Protein AF-A0AAE0AN04-F1 (afdb_monomer_lite)

Radius of gyration: 14.51 Å; chains: 1; bounding box: 37×19×37 Å

Organism: NCBI:txid43782

pLDDT: mean 74.3, std 11.6, range [47.38, 87.25]

Structure (mmCIF, N/CA/C/O backbone):
data_AF-A0AAE0AN04-F1
#
_entry.id   AF-A0AAE0AN04-F1
#
loop_
_atom_site.group_PDB
_atom_site.id
_atom_site.type_symbol
_atom_site.label_atom_id
_atom_site.label_alt_id
_atom_site.label_comp_id
_atom_site.label_asym_id
_atom_site.label_entity_id
_atom_site.label_seq_id
_atom_site.pdbx_PDB_ins_code
_atom_site.Cartn_x
_atom_site.Cartn_y
_atom_site.Cartn_z
_atom_site.occupancy
_atom_site.B_iso_or_equiv
_atom_site.auth_seq_id
_atom_site.auth_comp_id
_atom_site.auth_asym_id
_atom_site.auth_atom_id
_atom_site.pdbx_PDB_model_num
ATOM 1 N N . MET A 1 1 ? -13.605 -7.736 9.727 1.00 52.47 1 MET A N 1
ATOM 2 C CA . MET A 1 1 ? -13.205 -7.348 11.101 1.00 52.47 1 MET A CA 1
ATOM 3 C C . MET A 1 1 ? -11.738 -6.962 11.079 1.00 52.47 1 MET A C 1
ATOM 5 O O . MET A 1 1 ? -10.856 -7.705 11.515 1.00 52.47 1 MET A O 1
ATOM 9 N N . ALA A 1 2 ? -11.483 -5.801 10.483 1.00 62.31 2 ALA A N 1
ATOM 10 C CA . ALA A 1 2 ? -10.198 -5.138 10.560 1.00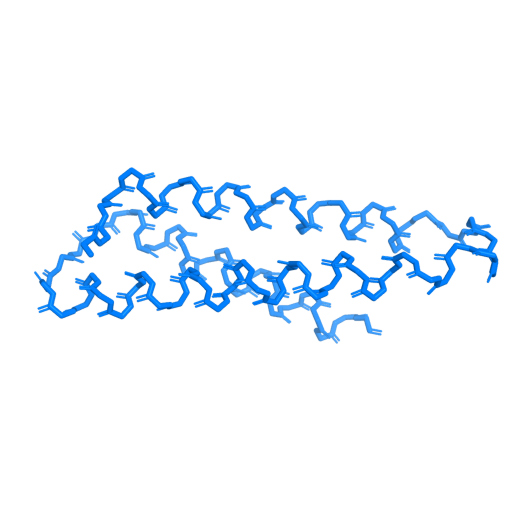 62.31 2 ALA A CA 1
ATOM 11 C C . ALA A 1 2 ? -9.844 -4.864 12.031 1.00 62.31 2 ALA A C 1
ATOM 13 O O . ALA A 1 2 ? -10.678 -4.467 12.838 1.00 62.31 2 ALA A O 1
ATOM 14 N N . THR A 1 3 ? -8.594 -5.127 12.395 1.00 74.75 3 THR A N 1
ATOM 15 C CA . THR A 1 3 ? -8.043 -4.737 13.694 1.00 74.75 3 THR A CA 1
ATOM 16 C C . THR A 1 3 ? -6.869 -3.805 13.444 1.00 74.75 3 THR A C 1
ATOM 18 O O . THR A 1 3 ? -6.163 -3.958 12.450 1.00 74.75 3 THR A O 1
ATOM 21 N N . VAL A 1 4 ? -6.623 -2.894 14.379 1.00 73.69 4 VAL A N 1
ATOM 22 C CA . VAL A 1 4 ? -5.407 -2.067 14.532 1.00 73.69 4 VAL A CA 1
ATOM 23 C C . VAL A 1 4 ? -4.127 -2.818 14.101 1.00 73.69 4 VAL A C 1
ATOM 25 O O . VAL A 1 4 ? -3.352 -2.377 13.252 1.00 73.69 4 VAL A O 1
ATOM 28 N N . ARG A 1 5 ? -3.960 -4.071 14.554 1.00 74.94 5 ARG A N 1
ATOM 29 C CA . ARG A 1 5 ? -2.828 -4.932 14.152 1.00 74.94 5 ARG A CA 1
ATOM 30 C C . ARG A 1 5 ? -2.797 -5.260 12.654 1.00 74.94 5 ARG A C 1
ATOM 32 O O . ARG A 1 5 ? -1.722 -5.257 12.061 1.00 74.94 5 ARG A O 1
ATOM 39 N N . ASN A 1 6 ? -3.947 -5.558 12.050 1.00 76.19 6 ASN A N 1
ATOM 40 C CA . ASN A 1 6 ? -4.074 -5.838 10.618 1.00 76.19 6 ASN A CA 1
ATOM 41 C C . ASN A 1 6 ? -3.744 -4.590 9.785 1.00 76.19 6 ASN A C 1
ATOM 43 O O . ASN A 1 6 ? -2.978 -4.686 8.826 1.00 76.19 6 ASN A O 1
ATOM 47 N N . LEU A 1 7 ? -4.220 -3.413 10.213 1.00 79.25 7 LEU A N 1
ATOM 48 C CA . LEU A 1 7 ? -3.878 -2.139 9.579 1.00 79.25 7 LEU A CA 1
ATOM 49 C C . LEU A 1 7 ? -2.356 -1.937 9.560 1.00 79.25 7 LEU A C 1
ATOM 51 O O . LEU A 1 7 ? -1.769 -1.770 8.497 1.00 79.25 7 LEU A O 1
ATOM 55 N N . LYS A 1 8 ? -1.686 -2.099 10.705 1.00 80.25 8 LYS A N 1
ATOM 56 C CA . LYS A 1 8 ? -0.226 -1.951 10.824 1.00 80.25 8 LYS A CA 1
ATOM 57 C C . LYS A 1 8 ? 0.568 -2.923 9.937 1.00 80.25 8 LYS A C 1
ATOM 59 O O . LYS A 1 8 ? 1.583 -2.553 9.335 1.00 80.25 8 LYS A O 1
ATOM 64 N N . ILE A 1 9 ? 0.111 -4.172 9.825 1.00 85.00 9 ILE A N 1
ATOM 65 C CA . ILE A 1 9 ? 0.716 -5.178 8.936 1.00 85.00 9 ILE A CA 1
ATOM 66 C C . ILE A 1 9 ? 0.527 -4.787 7.463 1.00 85.00 9 ILE A C 1
ATOM 68 O O . ILE A 1 9 ? 1.479 -4.854 6.683 1.00 85.00 9 ILE A O 1
ATOM 72 N N . LYS A 1 10 ? -0.663 -4.327 7.065 1.00 81.56 10 LYS A N 1
ATOM 73 C CA . LYS A 1 10 ? -0.908 -3.883 5.685 1.00 81.56 10 LYS A CA 1
ATOM 74 C C . LYS A 1 10 ? -0.122 -2.615 5.348 1.00 81.56 10 LYS A C 1
ATOM 76 O O . LYS A 1 10 ? 0.517 -2.577 4.299 1.00 81.56 10 LYS A O 1
ATOM 81 N N . THR A 1 11 ? -0.042 -1.641 6.256 1.00 84.44 11 THR A N 1
ATOM 82 C CA . THR A 1 11 ? 0.753 -0.416 6.066 1.00 84.44 11 THR A CA 1
ATOM 83 C C . THR A 1 11 ? 2.239 -0.726 5.890 1.00 84.44 11 THR A C 1
ATOM 85 O O . THR A 1 11 ? 2.876 -0.246 4.953 1.00 84.44 11 THR A O 1
ATOM 88 N N . SER A 1 12 ? 2.807 -1.590 6.739 1.00 83.56 12 SER A N 1
ATOM 89 C CA . SER A 1 12 ? 4.207 -2.025 6.606 1.00 83.56 12 SER A CA 1
ATOM 90 C C . SER A 1 12 ? 4.468 -2.803 5.312 1.00 83.56 12 SER A C 1
ATOM 92 O O . SER A 1 12 ? 5.499 -2.599 4.668 1.00 83.56 12 SER A O 1
ATOM 94 N N . THR A 1 13 ? 3.513 -3.628 4.882 1.00 84.12 13 THR A N 1
ATOM 95 C CA . THR A 1 13 ? 3.569 -4.331 3.594 1.00 84.12 13 THR A CA 1
ATOM 96 C C . THR A 1 13 ? 3.578 -3.331 2.436 1.00 84.12 13 THR A C 1
ATOM 98 O O . THR A 1 13 ? 4.446 -3.408 1.569 1.00 84.12 13 THR A O 1
ATOM 101 N N . CYS A 1 14 ? 2.701 -2.326 2.466 1.00 83.00 14 CYS A N 1
ATOM 102 C CA . CYS A 1 14 ? 2.640 -1.257 1.469 1.00 83.00 14 CYS A CA 1
ATOM 103 C C . CYS A 1 14 ? 3.961 -0.463 1.402 1.00 83.00 14 CYS A C 1
ATOM 105 O O . CYS A 1 14 ? 4.518 -0.272 0.320 1.00 83.00 14 CYS A O 1
ATOM 107 N N . LYS A 1 15 ? 4.541 -0.097 2.558 1.00 83.25 15 LYS A N 1
ATOM 108 C CA . LYS A 1 15 ? 5.859 0.567 2.650 1.00 83.25 15 LYS A CA 1
ATOM 109 C C . LYS A 1 15 ? 6.993 -0.291 2.069 1.00 83.25 15 LYS A C 1
ATOM 111 O O . LYS A 1 15 ? 7.913 0.255 1.457 1.00 83.25 15 LYS A O 1
ATOM 116 N N . ARG A 1 16 ? 6.940 -1.618 2.236 1.00 84.19 16 ARG A N 1
ATOM 117 C CA . ARG A 1 16 ? 7.926 -2.556 1.675 1.00 84.19 16 ARG A CA 1
ATOM 118 C C . ARG A 1 16 ? 7.856 -2.604 0.150 1.00 84.19 16 ARG A C 1
ATOM 120 O O . ARG A 1 16 ? 8.872 -2.345 -0.489 1.00 84.19 16 ARG A O 1
ATOM 127 N N . TRP A 1 17 ? 6.674 -2.862 -0.411 1.00 80.06 17 TRP A N 1
ATOM 128 C CA . TRP A 1 17 ? 6.461 -2.899 -1.866 1.00 80.06 17 TRP A CA 1
ATOM 129 C C . TRP A 1 17 ? 6.850 -1.584 -2.531 1.00 80.06 17 TRP A C 1
ATOM 131 O O . TRP A 1 17 ? 7.472 -1.573 -3.587 1.00 80.06 17 TRP A O 1
ATOM 141 N N . ARG A 1 18 ? 6.554 -0.468 -1.864 1.00 81.50 18 ARG A N 1
ATOM 142 C CA . ARG A 1 18 ? 6.974 0.862 -2.289 1.00 81.50 18 ARG A CA 1
ATOM 143 C C . ARG A 1 18 ? 8.491 0.973 -2.447 1.00 81.50 18 ARG A C 1
ATOM 145 O O . ARG A 1 18 ? 8.980 1.417 -3.480 1.00 81.50 18 ARG A O 1
ATOM 152 N N . LYS A 1 19 ? 9.240 0.577 -1.416 1.00 80.94 19 LYS A N 1
ATOM 153 C CA . LYS A 1 19 ? 10.707 0.647 -1.415 1.00 80.94 19 LYS A CA 1
ATOM 154 C C . LYS A 1 19 ? 11.314 -0.282 -2.466 1.00 80.94 19 LYS A C 1
ATOM 156 O O . LYS A 1 19 ? 12.297 0.082 -3.097 1.00 80.94 19 LYS A O 1
ATOM 161 N N . GLU A 1 20 ? 10.705 -1.446 -2.665 1.00 79.44 20 GLU A N 1
ATOM 162 C CA . GLU A 1 20 ? 11.080 -2.412 -3.698 1.00 79.44 20 GLU A CA 1
ATOM 163 C C . GLU A 1 20 ? 10.848 -1.852 -5.110 1.00 79.44 20 GLU A C 1
ATOM 165 O O . GLU A 1 20 ? 11.737 -1.950 -5.951 1.00 79.44 20 GLU A O 1
ATOM 170 N N . LEU A 1 21 ? 9.722 -1.163 -5.339 1.00 75.06 21 LEU A N 1
ATOM 171 C CA . LEU A 1 21 ? 9.420 -0.488 -6.604 1.00 75.06 21 LEU A CA 1
ATOM 172 C C . LEU A 1 21 ? 10.412 0.643 -6.904 1.00 75.06 21 LEU A C 1
ATOM 174 O O . LEU A 1 21 ? 10.943 0.690 -8.008 1.00 75.06 21 LEU A O 1
ATOM 178 N N . ILE A 1 22 ? 10.700 1.507 -5.921 1.00 76.69 22 ILE A N 1
ATOM 179 C CA . ILE A 1 22 ? 11.684 2.597 -6.056 1.00 76.69 22 ILE A CA 1
ATOM 180 C C . ILE A 1 22 ? 13.081 2.041 -6.342 1.00 76.69 22 ILE A C 1
ATOM 182 O O . ILE A 1 22 ? 13.804 2.564 -7.184 1.00 76.69 22 ILE A O 1
ATOM 186 N N . LEU A 1 23 ? 13.483 0.983 -5.635 1.00 76.50 23 LEU A N 1
ATOM 187 C CA . LEU A 1 23 ? 14.778 0.344 -5.854 1.00 76.50 23 LEU A CA 1
ATOM 188 C C . LEU A 1 23 ? 14.880 -0.219 -7.280 1.00 76.50 23 LEU A C 1
ATOM 190 O O . LEU A 1 23 ? 15.931 -0.102 -7.910 1.00 76.50 23 LEU A O 1
ATOM 194 N N . MET A 1 24 ? 13.786 -0.789 -7.796 1.00 65.75 24 MET A N 1
ATOM 195 C CA . MET A 1 24 ? 13.698 -1.283 -9.170 1.00 65.75 24 MET A CA 1
ATOM 196 C C . MET A 1 24 ? 13.734 -0.164 -10.215 1.00 65.75 24 MET A C 1
ATOM 198 O O . MET A 1 24 ? 14.398 -0.332 -11.231 1.00 65.75 24 MET A O 1
ATOM 202 N N . THR A 1 25 ? 13.051 0.963 -9.988 1.00 64.38 25 THR A N 1
ATOM 203 C CA . THR A 1 25 ? 13.041 2.096 -10.932 1.00 64.38 25 THR A CA 1
ATOM 204 C C . THR A 1 25 ? 14.333 2.907 -10.895 1.00 64.38 25 THR A C 1
ATOM 206 O O . THR A 1 25 ? 14.757 3.411 -11.928 1.00 64.38 25 THR A O 1
ATOM 209 N N . SER A 1 26 ? 14.986 3.005 -9.733 1.00 62.75 26 SER A N 1
ATOM 210 C CA . SER A 1 26 ? 16.261 3.713 -9.564 1.00 62.75 26 SER A CA 1
ATOM 211 C C . SER A 1 26 ? 17.483 2.887 -9.983 1.00 62.75 26 SER A C 1
ATOM 213 O O . SER A 1 26 ? 18.566 3.449 -10.135 1.00 62.75 26 SER A O 1
ATOM 215 N N . SER A 1 27 ? 17.347 1.569 -10.158 1.00 56.84 27 SER A N 1
ATOM 216 C CA . SER A 1 27 ? 18.391 0.730 -10.755 1.00 56.84 27 SER A CA 1
ATOM 217 C C . SER A 1 27 ? 18.379 0.941 -12.273 1.00 56.84 27 SER A C 1
ATOM 219 O O . SER A 1 27 ? 17.721 0.199 -12.993 1.00 56.84 27 SER A O 1
ATOM 221 N N . GLU A 1 28 ? 19.090 1.966 -12.751 1.00 52.06 28 GLU A N 1
ATOM 222 C CA . GLU A 1 28 ? 19.022 2.558 -14.102 1.00 52.06 28 GLU A CA 1
ATOM 223 C C . GLU A 1 28 ? 19.080 1.607 -15.323 1.00 52.06 28 GLU A C 1
ATOM 225 O O . GLU A 1 28 ? 18.869 2.085 -16.429 1.00 52.06 28 GLU A O 1
ATOM 230 N N . ASN A 1 29 ? 19.363 0.300 -15.218 1.00 54.47 29 ASN A N 1
ATOM 231 C CA . ASN A 1 29 ? 19.724 -0.492 -16.405 1.00 54.47 29 ASN A CA 1
ATOM 232 C C . ASN A 1 29 ? 19.590 -2.028 -16.325 1.00 54.47 29 ASN A C 1
ATOM 234 O O . ASN A 1 29 ? 20.208 -2.722 -17.137 1.00 54.47 29 ASN A O 1
ATOM 238 N N . VAL A 1 30 ? 18.817 -2.625 -15.409 1.00 49.59 30 VAL A N 1
ATOM 239 C CA . VAL A 1 30 ? 18.701 -4.104 -15.390 1.00 49.59 30 VAL A CA 1
ATOM 240 C C . VAL A 1 30 ? 17.680 -4.585 -16.423 1.00 49.59 30 VAL A C 1
ATOM 242 O O . VAL A 1 30 ? 16.542 -4.908 -16.099 1.00 49.59 30 VAL A O 1
ATOM 245 N N . LEU A 1 31 ? 18.169 -4.593 -17.668 1.00 50.00 31 LEU A N 1
ATOM 246 C CA . LEU A 1 31 ? 17.780 -5.372 -18.841 1.00 50.00 31 LEU A CA 1
ATOM 247 C C . LEU A 1 31 ? 16.284 -5.404 -19.173 1.00 50.00 31 LEU A C 1
ATOM 249 O O . LEU A 1 31 ? 15.438 -5.865 -18.411 1.00 50.00 31 LEU A O 1
ATOM 253 N N . ALA A 1 32 ? 15.978 -5.049 -20.421 1.00 53.03 32 ALA A N 1
ATOM 254 C CA . ALA A 1 32 ? 14.678 -5.230 -21.066 1.00 53.03 32 ALA A CA 1
ATOM 255 C C . ALA A 1 32 ? 14.072 -6.654 -20.921 1.00 53.03 32 ALA A C 1
ATOM 257 O O . ALA A 1 32 ? 12.895 -6.834 -21.223 1.00 53.03 32 ALA A O 1
ATOM 258 N N . GLU A 1 33 ? 14.828 -7.634 -20.412 1.00 48.66 33 GLU A N 1
ATOM 259 C CA . GLU A 1 33 ? 14.387 -8.981 -20.031 1.00 48.66 33 GLU A CA 1
ATOM 260 C C . GLU A 1 33 ? 13.570 -9.055 -18.721 1.00 48.66 33 GLU A C 1
ATOM 262 O O . GLU A 1 33 ? 12.699 -9.915 -18.615 1.00 48.66 33 GLU A O 1
ATOM 267 N N . SER A 1 34 ? 13.738 -8.146 -17.746 1.00 49.03 34 SER A N 1
ATOM 268 C CA . SER A 1 34 ? 12.969 -8.191 -16.477 1.00 49.03 34 SER A CA 1
ATOM 269 C C . SER A 1 34 ? 11.608 -7.469 -16.543 1.00 49.03 34 SER A C 1
ATOM 271 O O . SER A 1 34 ? 10.839 -7.439 -15.578 1.00 49.03 34 SER A O 1
ATOM 273 N N . ARG A 1 35 ? 11.245 -6.920 -17.715 1.00 47.38 35 ARG A N 1
ATOM 274 C CA . ARG A 1 35 ? 9.989 -6.173 -17.957 1.00 47.38 35 ARG A CA 1
ATOM 275 C C . ARG A 1 35 ? 8.706 -6.953 -17.643 1.00 47.38 35 ARG A C 1
ATOM 277 O O . ARG A 1 35 ? 7.645 -6.342 -17.544 1.00 47.38 35 ARG A O 1
ATOM 284 N N . MET A 1 36 ? 8.785 -8.271 -17.467 1.00 48.53 36 MET A N 1
ATOM 285 C CA . MET A 1 36 ? 7.647 -9.093 -17.053 1.00 48.53 36 MET A CA 1
ATOM 286 C C . MET A 1 36 ? 7.373 -9.062 -15.536 1.00 48.53 36 MET A C 1
ATOM 288 O O . MET A 1 36 ? 6.266 -9.407 -15.136 1.00 48.53 36 MET A O 1
ATOM 292 N N . MET A 1 37 ? 8.313 -8.602 -14.696 1.00 52.41 37 MET A N 1
ATOM 293 C CA . MET A 1 37 ? 8.160 -8.570 -13.227 1.00 52.41 37 MET A CA 1
ATOM 294 C C . MET A 1 37 ? 7.754 -7.194 -12.667 1.00 52.41 37 MET A C 1
ATOM 296 O O . MET A 1 37 ? 7.045 -7.123 -11.666 1.00 52.41 37 MET A O 1
ATOM 300 N N . THR A 1 38 ? 8.103 -6.092 -13.340 1.00 57.66 38 THR A N 1
ATOM 301 C CA . THR A 1 38 ? 7.643 -4.726 -13.004 1.00 57.66 38 THR A CA 1
ATOM 302 C C . THR A 1 38 ? 6.118 -4.583 -12.879 1.00 57.66 38 THR A C 1
ATOM 304 O O . THR A 1 38 ? 5.663 -3.987 -11.898 1.00 57.66 38 THR A O 1
ATOM 307 N N . PRO A 1 39 ? 5.290 -5.133 -13.797 1.00 61.31 39 PRO A N 1
ATOM 308 C CA . PRO A 1 39 ? 3.840 -5.100 -13.621 1.00 61.31 39 PRO A CA 1
ATOM 309 C C . PRO A 1 39 ? 3.362 -5.935 -12.424 1.00 61.31 39 PRO A C 1
ATOM 311 O O . PRO A 1 39 ? 2.305 -5.630 -11.880 1.00 61.31 39 PRO A O 1
ATOM 314 N N . ASP A 1 40 ? 4.117 -6.946 -11.988 1.00 71.88 40 ASP A N 1
ATOM 315 C CA . ASP A 1 40 ? 3.755 -7.791 -10.844 1.00 71.88 40 ASP A CA 1
ATOM 316 C C . ASP A 1 40 ? 3.917 -7.028 -9.520 1.00 71.88 40 ASP A C 1
ATOM 318 O O . ASP A 1 40 ? 2.994 -6.997 -8.707 1.00 71.88 40 ASP A O 1
ATOM 322 N N . CYS A 1 41 ? 5.027 -6.304 -9.338 1.00 71.38 41 CYS A N 1
ATOM 323 C CA . CYS A 1 41 ? 5.246 -5.457 -8.157 1.00 71.38 41 CYS A CA 1
ATOM 324 C C . CYS A 1 41 ? 4.225 -4.316 -8.061 1.00 71.38 41 CYS A C 1
ATOM 326 O O . CYS A 1 41 ? 3.698 -4.050 -6.981 1.00 71.38 41 CYS A O 1
ATOM 328 N N . ARG A 1 42 ? 3.892 -3.680 -9.191 1.00 75.31 42 ARG A N 1
ATOM 329 C CA . ARG A 1 42 ? 2.839 -2.659 -9.253 1.00 75.31 42 ARG A CA 1
ATOM 330 C C . ARG A 1 42 ? 1.463 -3.241 -8.924 1.00 75.31 42 ARG A C 1
ATOM 332 O O . ARG A 1 42 ? 0.797 -2.713 -8.044 1.00 75.31 42 ARG A O 1
ATOM 339 N N . LYS A 1 43 ? 1.065 -4.360 -9.540 1.00 80.75 43 LYS A N 1
ATOM 340 C CA . LYS A 1 43 ? -0.215 -5.020 -9.225 1.00 80.75 43 LYS A CA 1
ATOM 341 C C . LYS A 1 43 ? -0.307 -5.428 -7.757 1.00 80.75 43 LYS A C 1
ATOM 343 O O . LYS A 1 43 ? -1.363 -5.285 -7.151 1.00 80.75 43 LYS A O 1
ATOM 348 N N . ARG A 1 44 ? 0.791 -5.913 -7.168 1.00 82.38 44 ARG A N 1
ATOM 349 C CA . ARG A 1 44 ? 0.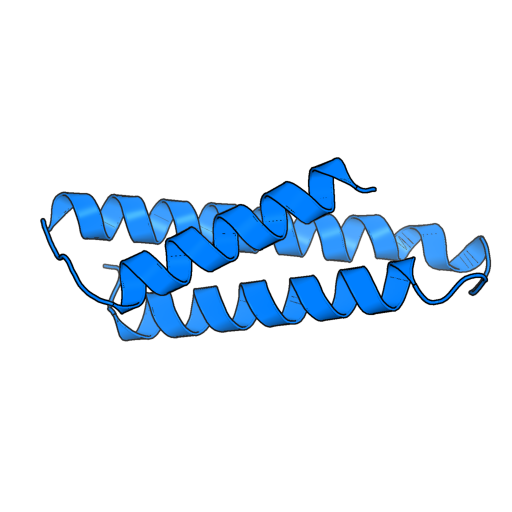851 -6.239 -5.735 1.00 82.38 44 ARG A CA 1
ATOM 350 C C . ARG A 1 44 ? 0.741 -4.998 -4.856 1.00 82.38 44 ARG A C 1
ATOM 352 O O . ARG A 1 44 ? 0.074 -5.057 -3.828 1.00 82.38 44 ARG A O 1
ATOM 359 N N . LEU A 1 45 ? 1.343 -3.881 -5.262 1.00 81.81 45 LEU A N 1
ATOM 360 C CA . LEU A 1 45 ? 1.219 -2.604 -4.563 1.00 81.81 45 LEU A CA 1
ATOM 361 C C . LEU A 1 45 ? -0.202 -2.023 -4.679 1.00 81.81 45 LEU A C 1
ATOM 363 O O . LEU A 1 45 ? -0.733 -1.550 -3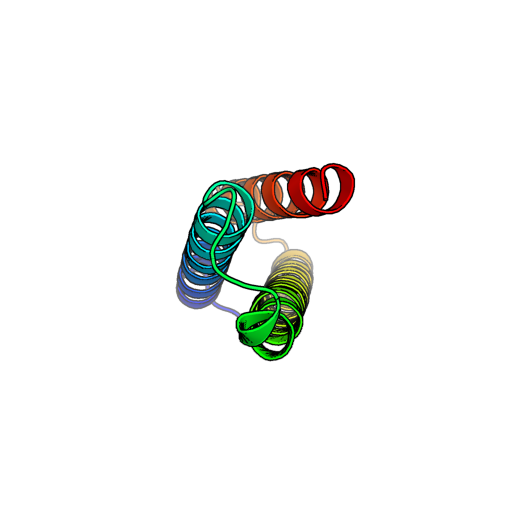.682 1.00 81.81 45 LEU A O 1
ATOM 367 N N . GLU A 1 46 ? -0.843 -2.111 -5.849 1.00 83.81 46 GLU A N 1
ATOM 368 C CA . GLU A 1 46 ? -2.255 -1.743 -6.051 1.00 83.81 46 GLU A CA 1
ATOM 369 C C . GLU A 1 46 ? -3.193 -2.619 -5.211 1.00 83.81 46 GLU A C 1
ATOM 371 O O . GLU A 1 46 ? -4.090 -2.095 -4.555 1.00 83.81 46 GLU A O 1
ATOM 376 N N . ALA A 1 47 ? -2.957 -3.934 -5.166 1.00 85.81 47 ALA A N 1
ATOM 377 C CA . ALA A 1 47 ? -3.722 -4.848 -4.322 1.00 85.81 47 ALA A CA 1
ATOM 378 C C . ALA A 1 47 ? -3.554 -4.509 -2.834 1.00 85.81 47 ALA A C 1
ATOM 380 O O . ALA A 1 47 ? -4.547 -4.369 -2.127 1.00 85.81 47 ALA A O 1
ATOM 381 N N . ALA A 1 48 ? -2.316 -4.286 -2.375 1.00 83.88 48 ALA A N 1
ATOM 382 C CA . ALA A 1 48 ? -2.032 -3.881 -0.999 1.00 83.88 48 ALA A CA 1
ATOM 383 C C . ALA A 1 48 ? -2.667 -2.525 -0.642 1.00 83.88 48 ALA A C 1
ATOM 385 O O . ALA A 1 48 ? -3.142 -2.353 0.480 1.00 83.88 48 ALA A O 1
ATOM 386 N N . LEU A 1 49 ? -2.710 -1.580 -1.589 1.00 85.12 49 LEU A N 1
ATOM 387 C CA . LEU A 1 49 ? -3.410 -0.305 -1.434 1.00 85.12 49 LEU A CA 1
ATOM 388 C C . LEU A 1 49 ? -4.923 -0.488 -1.322 1.00 85.12 49 LEU A C 1
ATOM 390 O O . LEU A 1 49 ? -5.535 0.110 -0.443 1.00 85.12 49 LEU A O 1
ATOM 394 N N . ALA A 1 50 ? -5.528 -1.291 -2.199 1.00 86.31 50 ALA A N 1
ATOM 395 C CA . ALA A 1 50 ? -6.962 -1.570 -2.169 1.00 86.31 50 ALA A CA 1
ATOM 396 C C . ALA A 1 50 ? -7.365 -2.237 -0.848 1.00 86.31 50 ALA A C 1
ATOM 398 O O . ALA A 1 50 ? -8.340 -1.841 -0.216 1.00 86.31 50 ALA A O 1
ATOM 399 N N . ASP A 1 51 ? -6.550 -3.184 -0.391 1.00 85.62 51 ASP A N 1
ATOM 400 C CA . ASP A 1 51 ? -6.665 -3.826 0.912 1.00 85.62 51 ASP A CA 1
ATOM 401 C C . ASP A 1 51 ? -6.559 -2.829 2.079 1.00 85.62 51 ASP A C 1
ATOM 403 O O . ASP A 1 51 ? -7.331 -2.899 3.033 1.00 85.62 51 ASP A O 1
ATOM 407 N N . LEU A 1 52 ? -5.603 -1.896 2.029 1.00 84.31 52 LEU A N 1
ATOM 408 C CA . LEU A 1 52 ? -5.425 -0.881 3.069 1.00 84.31 52 LEU A CA 1
ATOM 409 C C . LEU A 1 52 ? -6.593 0.116 3.094 1.00 84.31 52 LEU A C 1
ATOM 411 O O . LEU A 1 52 ? -7.078 0.451 4.171 1.00 84.31 52 LEU A O 1
ATOM 415 N N . LYS A 1 53 ? -7.076 0.540 1.919 1.00 85.56 53 LYS A N 1
ATOM 416 C CA . LYS A 1 53 ? -8.253 1.411 1.764 1.00 85.56 53 LYS A CA 1
ATOM 417 C C . LYS A 1 53 ? -9.534 0.723 2.251 1.00 85.56 53 LYS A C 1
ATOM 419 O O . LYS A 1 53 ? -10.328 1.356 2.935 1.00 85.56 53 LYS A O 1
ATOM 424 N N . GLY A 1 54 ? -9.709 -0.571 1.970 1.00 85.62 54 GLY A N 1
ATOM 425 C CA . GLY A 1 54 ? -10.830 -1.360 2.493 1.00 85.62 54 GLY A CA 1
ATOM 426 C C . GLY A 1 54 ? -10.809 -1.465 4.019 1.00 85.62 54 GLY A C 1
ATOM 427 O O . GLY A 1 54 ? -11.822 -1.231 4.672 1.00 85.62 54 GLY A O 1
ATOM 428 N N . ASN A 1 55 ? -9.633 -1.716 4.600 1.00 83.12 55 ASN A N 1
ATOM 429 C CA . ASN A 1 55 ? -9.465 -1.728 6.052 1.00 83.12 55 ASN A CA 1
ATOM 430 C C . ASN A 1 55 ? -9.717 -0.355 6.697 1.00 83.12 55 ASN A C 1
ATOM 432 O O . ASN A 1 55 ? -10.222 -0.307 7.816 1.00 83.12 55 ASN A O 1
ATOM 436 N N . LEU A 1 56 ? -9.341 0.741 6.030 1.00 82.06 56 LEU A N 1
ATOM 437 C CA . LEU A 1 56 ? -9.630 2.101 6.492 1.00 82.06 56 LEU A CA 1
ATOM 438 C C . LEU A 1 56 ? -11.132 2.377 6.494 1.00 82.06 56 LEU A C 1
ATOM 440 O O . LEU A 1 56 ? -11.640 2.817 7.515 1.00 82.06 56 LEU A O 1
ATOM 444 N N . ALA A 1 57 ? -11.842 2.021 5.422 1.00 83.31 57 ALA A N 1
ATOM 445 C CA . ALA A 1 57 ? -13.295 2.160 5.360 1.00 83.31 57 ALA A CA 1
ATOM 446 C C . ALA A 1 57 ? -14.004 1.344 6.463 1.00 83.31 57 ALA A C 1
ATOM 448 O O . ALA A 1 57 ? -14.926 1.844 7.102 1.00 83.31 57 ALA A O 1
ATOM 449 N N . GLU A 1 58 ? -13.535 0.118 6.752 1.00 82.25 58 GLU A N 1
ATOM 450 C CA . GLU A 1 58 ? -14.026 -0.675 7.894 1.00 82.25 58 GLU A CA 1
ATOM 451 C C . GLU A 1 58 ? -13.785 0.032 9.241 1.00 82.25 58 GLU A C 1
ATOM 453 O O . GLU A 1 58 ? -14.619 -0.072 10.136 1.00 82.25 58 GLU A O 1
ATOM 458 N N . LEU A 1 59 ? -12.651 0.726 9.411 1.00 76.25 59 LEU A N 1
ATOM 459 C CA . LEU A 1 59 ? -12.296 1.445 10.644 1.00 76.25 59 LEU A CA 1
ATOM 460 C C . LEU A 1 59 ? -13.035 2.784 10.796 1.00 76.25 59 LEU A C 1
ATOM 462 O O . LEU A 1 59 ? -13.368 3.169 11.918 1.00 76.25 59 LEU A O 1
ATOM 466 N N . GLU A 1 60 ? -13.324 3.466 9.687 1.00 75.12 60 GLU A N 1
ATOM 467 C CA . GLU A 1 60 ? -14.185 4.652 9.653 1.00 75.12 60 GLU A CA 1
ATOM 468 C C . GLU A 1 60 ? -15.619 4.299 10.072 1.00 75.12 60 GLU A C 1
ATOM 470 O O . GLU A 1 60 ? -16.240 5.049 10.822 1.00 75.12 60 GLU A O 1
ATOM 475 N N . GLU A 1 61 ? -16.123 3.121 9.688 1.0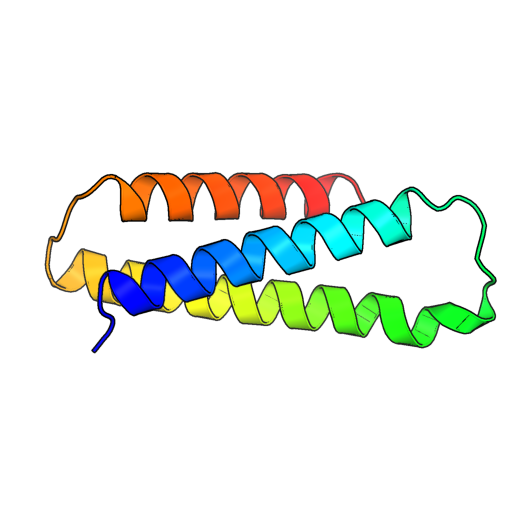0 75.94 61 GLU A N 1
ATOM 476 C CA . GLU A 1 61 ? -17.458 2.646 10.082 1.00 75.94 61 GLU A CA 1
ATOM 477 C C . GLU A 1 61 ? -17.580 2.404 11.601 1.00 75.94 61 GLU A C 1
ATOM 479 O O . GLU A 1 61 ? -18.638 2.623 12.191 1.00 75.94 61 GLU A O 1
ATOM 484 N N . VAL A 1 62 ? -16.481 2.021 12.265 1.00 72.88 62 VAL A N 1
ATOM 485 C CA . VAL A 1 62 ? -16.406 1.917 13.737 1.00 72.88 62 VAL A CA 1
ATOM 486 C C . VAL A 1 62 ? -15.960 3.216 14.426 1.00 72.88 62 VAL A C 1
ATOM 488 O O . VAL A 1 62 ? -15.725 3.205 15.636 1.00 72.88 62 VAL A O 1
ATOM 491 N N . ASN A 1 63 ? -15.869 4.331 13.685 1.00 66.81 63 ASN A N 1
ATOM 492 C CA . ASN A 1 63 ? -15.461 5.664 14.152 1.00 66.81 63 ASN A CA 1
ATOM 493 C C . ASN A 1 63 ? -14.189 5.635 15.024 1.00 66.81 63 ASN A C 1
ATOM 495 O O . ASN A 1 63 ? -14.081 6.345 16.030 1.00 66.81 63 ASN A O 1
ATOM 499 N N . GLN A 1 64 ? -13.243 4.754 14.684 1.00 65.19 64 GLN A N 1
ATOM 500 C CA . GLN A 1 64 ? -11.965 4.675 15.378 1.00 65.19 64 GLN A CA 1
ATOM 501 C C . GLN A 1 64 ? -11.006 5.680 14.760 1.00 65.19 64 GLN A C 1
ATOM 503 O O . GLN A 1 64 ? -10.622 5.532 13.611 1.00 65.19 64 GLN A O 1
ATOM 508 N N . GLU A 1 65 ? -10.581 6.669 15.538 1.00 68.00 65 GLU A N 1
ATOM 509 C CA . GLU A 1 65 ? -9.504 7.585 15.168 1.00 68.00 65 GLU A CA 1
ATOM 510 C C . GLU A 1 65 ? -8.240 7.230 15.949 1.00 68.00 65 GLU A C 1
ATOM 512 O O . GLU A 1 65 ? -8.277 6.909 17.141 1.00 68.00 65 GLU A O 1
ATOM 517 N N . GLY A 1 66 ? -7.095 7.266 15.275 1.00 73.69 66 GLY A N 1
ATOM 518 C CA . GLY A 1 66 ? -5.824 6.965 15.911 1.00 73.69 66 GLY A CA 1
ATOM 519 C C . GLY A 1 66 ? -4.626 7.189 14.996 1.00 73.69 66 GLY A C 1
ATOM 520 O O . GLY A 1 66 ? -4.776 7.259 13.775 1.00 73.69 66 GLY A O 1
ATOM 521 N N . PRO A 1 67 ? -3.413 7.229 15.575 1.00 77.50 67 P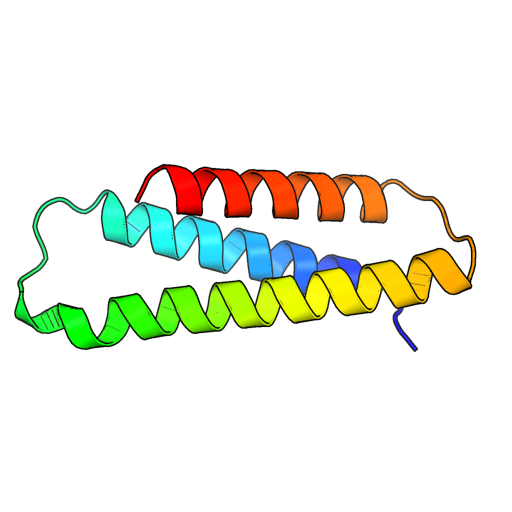RO A N 1
ATOM 522 C CA . PRO A 1 67 ? -2.177 7.480 14.830 1.00 77.50 67 PRO A CA 1
ATOM 523 C C . PRO A 1 67 ? -1.899 6.418 13.755 1.00 77.50 67 PRO A C 1
ATOM 525 O O . PRO A 1 67 ? -1.124 6.646 12.832 1.00 77.50 67 PRO A O 1
ATOM 528 N N . GLU A 1 68 ? -2.531 5.247 13.848 1.00 78.25 68 GLU A N 1
ATOM 529 C CA . GLU A 1 68 ? -2.391 4.191 12.847 1.00 78.25 68 GLU A CA 1
ATOM 530 C C . GLU A 1 68 ? -3.136 4.494 11.540 1.00 78.25 68 GLU A C 1
ATOM 532 O O . GLU A 1 68 ? -2.667 4.091 10.476 1.00 78.25 68 GLU A O 1
ATOM 537 N N . ILE A 1 69 ? -4.257 5.224 11.607 1.00 80.88 69 ILE A N 1
ATOM 538 C CA . ILE A 1 69 ? -4.996 5.688 10.424 1.00 80.88 69 ILE A CA 1
ATOM 539 C C . ILE A 1 69 ? -4.217 6.795 9.726 1.00 80.88 69 ILE A C 1
ATOM 541 O O . ILE A 1 69 ? -4.057 6.758 8.510 1.00 80.88 69 ILE A O 1
ATOM 545 N N . GLU A 1 70 ? -3.661 7.731 10.492 1.00 82.94 70 GLU A N 1
ATOM 546 C CA . GLU A 1 70 ? -2.816 8.798 9.953 1.00 82.94 70 GLU A CA 1
ATOM 547 C C . GLU A 1 70 ? -1.562 8.235 9.252 1.00 82.94 70 GLU A C 1
ATOM 549 O O . GLU A 1 70 ? -1.233 8.651 8.136 1.00 82.94 70 GLU A O 1
ATOM 554 N N . ASP A 1 71 ? -0.904 7.225 9.841 1.00 82.25 71 ASP A N 1
ATOM 555 C CA . ASP A 1 71 ? 0.240 6.536 9.219 1.00 82.25 71 ASP A CA 1
ATOM 556 C C . ASP A 1 71 ? -0.172 5.764 7.951 1.00 82.25 71 ASP A C 1
ATOM 558 O O . ASP A 1 71 ? 0.568 5.748 6.959 1.00 82.25 71 ASP A O 1
ATOM 562 N N . ALA A 1 72 ? -1.361 5.150 7.944 1.00 83.25 72 ALA A N 1
ATOM 563 C CA . ALA A 1 72 ? -1.914 4.491 6.764 1.00 83.25 72 ALA A CA 1
ATOM 564 C C . ALA A 1 72 ? -2.218 5.500 5.640 1.00 83.25 72 ALA A C 1
ATOM 566 O O . ALA A 1 72 ? -1.769 5.291 4.513 1.00 83.25 72 ALA A O 1
ATOM 567 N N . CYS A 1 73 ? -2.887 6.616 5.940 1.00 83.25 73 CYS A N 1
ATOM 568 C CA . CYS A 1 73 ? -3.182 7.689 4.985 1.00 83.25 73 CYS A CA 1
ATOM 569 C C . CYS A 1 73 ? -1.909 8.312 4.402 1.00 83.25 73 CYS A C 1
ATOM 571 O O . CYS A 1 73 ? -1.793 8.457 3.184 1.00 83.25 73 CYS A O 1
ATOM 573 N N . SER A 1 74 ? -0.915 8.592 5.247 1.00 87.25 74 SER A N 1
ATOM 574 C CA . SER A 1 74 ? 0.392 9.095 4.806 1.00 87.25 74 SER A CA 1
ATOM 575 C C . SER A 1 74 ? 1.071 8.113 3.846 1.00 87.25 74 SER A C 1
ATOM 577 O O . SER A 1 74 ? 1.575 8.496 2.791 1.00 87.25 74 SER A O 1
ATOM 579 N N . SER A 1 75 ? 1.007 6.813 4.152 1.00 84.31 75 SER A N 1
ATOM 580 C CA . SER A 1 75 ? 1.559 5.764 3.288 1.00 84.31 75 SER A CA 1
ATOM 581 C C . SER A 1 75 ? 0.842 5.667 1.942 1.00 84.31 75 SER A C 1
ATOM 583 O O . SER A 1 75 ? 1.492 5.409 0.930 1.00 84.31 75 SER A O 1
ATOM 585 N N . ILE A 1 76 ? -0.479 5.875 1.917 1.00 86.31 76 ILE A N 1
ATOM 586 C CA . ILE A 1 76 ? -1.268 5.896 0.679 1.00 86.31 76 ILE A CA 1
ATOM 587 C C . ILE A 1 76 ? -0.824 7.060 -0.203 1.00 86.31 76 ILE A C 1
ATOM 589 O O . ILE A 1 76 ? -0.488 6.834 -1.364 1.00 86.31 76 ILE A O 1
ATOM 593 N N . MET A 1 77 ? -0.745 8.271 0.355 1.00 85.38 77 MET A N 1
ATOM 594 C CA . MET A 1 77 ? -0.287 9.454 -0.378 1.00 85.38 77 MET A CA 1
ATOM 595 C C . MET A 1 77 ? 1.125 9.271 -0.944 1.00 85.38 77 MET A C 1
ATOM 597 O O . MET A 1 77 ? 1.383 9.596 -2.101 1.00 85.38 77 MET A O 1
ATOM 601 N N . GLU A 1 78 ? 2.043 8.712 -0.152 1.00 84.69 78 GLU A N 1
ATOM 602 C CA . GLU A 1 78 ? 3.412 8.438 -0.594 1.00 84.69 78 GLU A CA 1
ATOM 603 C C . GLU A 1 78 ? 3.468 7.444 -1.765 1.00 84.69 78 GLU A C 1
ATOM 605 O O . GLU A 1 78 ? 4.327 7.567 -2.638 1.00 84.69 78 GLU A O 1
ATOM 610 N N . VAL A 1 79 ? 2.573 6.452 -1.794 1.00 83.06 79 VAL A N 1
ATOM 611 C CA . VAL A 1 79 ? 2.476 5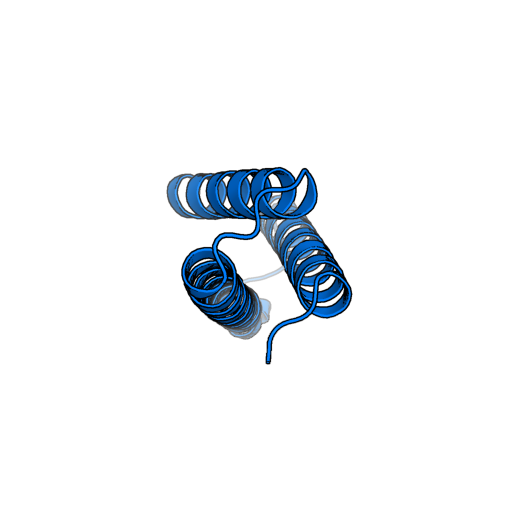.487 -2.897 1.00 83.06 79 VAL A CA 1
ATOM 612 C C . VAL A 1 79 ? 1.822 6.111 -4.130 1.00 83.06 79 VAL A C 1
ATOM 614 O O . VAL A 1 79 ? 2.317 5.913 -5.238 1.00 83.06 79 VAL A O 1
ATOM 617 N N . GLU A 1 80 ? 0.750 6.886 -3.963 1.00 83.06 80 GLU A N 1
ATOM 618 C CA . GLU A 1 80 ? 0.088 7.598 -5.066 1.00 83.06 80 GLU A CA 1
ATOM 619 C C . GLU A 1 80 ? 1.033 8.598 -5.743 1.00 83.06 80 GLU A C 1
ATOM 621 O O . GLU A 1 80 ? 1.078 8.667 -6.971 1.00 83.06 80 GLU A O 1
ATOM 626 N N . ASN A 1 81 ? 1.865 9.297 -4.969 1.00 82.38 81 ASN A N 1
ATOM 627 C CA . ASN A 1 81 ? 2.870 10.207 -5.513 1.00 82.38 81 ASN A CA 1
ATOM 628 C C . ASN A 1 81 ? 3.937 9.485 -6.355 1.00 82.38 81 ASN A C 1
ATOM 630 O O . ASN A 1 81 ? 4.406 10.014 -7.363 1.00 82.38 81 ASN A O 1
ATOM 634 N N . LEU A 1 82 ? 4.303 8.251 -5.990 1.00 76.12 82 LEU A N 1
ATOM 635 C CA . LEU A 1 82 ? 5.203 7.453 -6.823 1.00 76.12 82 LEU A CA 1
ATOM 636 C C . LEU A 1 82 ? 4.557 7.103 -8.149 1.00 76.12 82 LEU A C 1
ATOM 638 O O . LEU A 1 82 ? 5.214 7.281 -9.160 1.00 76.12 82 LEU A O 1
ATOM 642 N N . TYR A 1 83 ? 3.286 6.693 -8.162 1.00 72.12 83 TYR A N 1
ATOM 643 C CA . TYR A 1 83 ? 2.555 6.437 -9.407 1.00 72.12 83 TYR A CA 1
ATOM 644 C C . TYR A 1 83 ? 2.458 7.657 -10.328 1.00 72.12 83 TYR A C 1
ATOM 646 O O . TYR A 1 83 ? 2.356 7.476 -11.533 1.00 72.12 83 TYR A O 1
ATOM 654 N N . GLN A 1 84 ? 2.498 8.878 -9.788 1.00 71.69 84 GLN A N 1
ATOM 655 C CA . GLN A 1 84 ? 2.566 10.107 -10.592 1.00 71.69 84 GLN A CA 1
ATOM 656 C C . GLN A 1 84 ? 3.964 10.374 -11.178 1.00 71.69 84 GLN A C 1
ATOM 658 O O . GLN A 1 84 ? 4.094 11.159 -12.113 1.00 71.69 84 GLN A O 1
ATOM 663 N N . THR A 1 85 ? 5.009 9.759 -10.617 1.00 63.59 85 THR A N 1
ATOM 664 C CA . THR A 1 85 ? 6.417 9.992 -10.983 1.00 63.59 85 THR A CA 1
ATOM 665 C C . THR A 1 85 ? 6.956 8.970 -12.003 1.00 63.59 85 THR A C 1
ATOM 667 O O . THR A 1 85 ? 7.989 9.230 -12.619 1.00 63.59 85 THR A O 1
ATOM 670 N N . ILE A 1 86 ? 6.288 7.820 -12.185 1.00 60.31 86 ILE A N 1
ATOM 671 C CA . ILE A 1 86 ? 6.652 6.731 -13.130 1.00 60.31 86 ILE A CA 1
ATOM 672 C C . ILE A 1 86 ? 5.776 6.766 -14.378 1.00 60.31 86 ILE A C 1
ATOM 674 O O . ILE A 1 86 ? 6.314 6.456 -15.464 1.00 60.31 86 ILE A O 1
#

Sequence (86 aa):
MATVRNLKIKTSTCKRWRKELILMTSSENVLAESRMMTPDCRKRLEAALADLKGNLAELEEVNQEGPEIEDACSSIMEVENLYQTI

Secondary structure (DSSP, 8-state):
---HHHHHHHHHHHHHHHHHHHHHHHSTTS-TTGGGTHHHHHHHHHHHHHHHHHHHHHHHHTT---HHHHHHHHHHHHHHHHHHH-

InterPro domains:
  IPR004226 Tubulin binding cofactor A [PF02970] (27-74)
  IPR004226 Tubulin binding cofactor A [PTHR21500] (27-85)
  IPR036126 Tubulin binding cofactor A superfamily [SSF46988] (3-76)

Foldseek 3Di:
DQDLVNLVVLLVVLVVLQVVLCVVVVPPDPDPVCVVCNVVSVVVNVVSLVVNVVSLVVCVVVVDDDVSSVSSVVSSVSSVVVVVVD